Protein AF-A0A4Q3EI25-F1 (afdb_monomer_lite)

Structure (mmCIF, N/CA/C/O backbone):
data_AF-A0A4Q3EI25-F1
#
_entry.id   AF-A0A4Q3EI25-F1
#
loop_
_atom_site.group_PDB
_atom_site.id
_atom_site.type_symbol
_atom_site.label_atom_id
_atom_site.label_alt_id
_atom_site.label_comp_id
_atom_site.label_asym_id
_atom_site.label_entity_id
_atom_site.label_seq_id
_atom_site.pdbx_PDB_ins_code
_atom_site.Cartn_x
_atom_site.Cartn_y
_atom_site.Cartn_z
_atom_site.occupancy
_atom_site.B_iso_or_equiv
_atom_site.auth_seq_id
_atom_site.auth_comp_id
_atom_site.auth_asym_id
_atom_site.auth_atom_id
_atom_site.pdbx_PDB_model_num
ATOM 1 N N . ILE A 1 1 ? -15.770 -3.065 4.212 1.00 87.50 1 ILE A N 1
ATOM 2 C CA . ILE A 1 1 ? -14.745 -3.069 5.296 1.00 87.50 1 ILE A CA 1
ATOM 3 C C . ILE A 1 1 ? -15.374 -3.156 6.690 1.00 87.50 1 ILE A C 1
ATOM 5 O O . ILE A 1 1 ? -15.196 -4.182 7.334 1.00 87.50 1 ILE A O 1
ATOM 9 N N . ARG A 1 2 ? -16.125 -2.139 7.157 1.00 89.06 2 ARG A N 1
ATOM 10 C CA . ARG A 1 2 ? -16.714 -2.112 8.518 1.00 89.06 2 ARG A CA 1
ATOM 11 C C . ARG A 1 2 ? -17.495 -3.373 8.881 1.00 89.06 2 ARG A C 1
ATOM 13 O O . ARG A 1 2 ? -17.263 -3.956 9.930 1.00 89.06 2 ARG A O 1
ATOM 20 N N . GLU A 1 3 ? -18.382 -3.815 7.998 1.00 89.25 3 GLU A N 1
ATOM 21 C CA . GLU A 1 3 ? -19.212 -4.997 8.244 1.00 89.25 3 GLU A CA 1
ATOM 22 C C . GLU A 1 3 ? -18.395 -6.285 8.395 1.00 89.25 3 GLU A C 1
ATOM 24 O O . GLU A 1 3 ? -18.641 -7.061 9.317 1.00 89.25 3 GLU A O 1
ATOM 29 N N . PHE A 1 4 ? -17.372 -6.476 7.555 1.00 91.31 4 PHE A N 1
ATOM 30 C CA . PHE A 1 4 ? -16.457 -7.614 7.657 1.00 91.31 4 PHE A CA 1
ATOM 31 C C . PHE A 1 4 ? -15.697 -7.619 8.992 1.00 91.31 4 PHE A C 1
ATOM 33 O O . PHE A 1 4 ? -15.585 -8.662 9.640 1.00 91.31 4 PHE A O 1
ATOM 40 N N . ILE A 1 5 ? -15.200 -6.450 9.417 1.00 88.38 5 ILE A N 1
ATOM 41 C CA . ILE A 1 5 ? -14.505 -6.272 10.703 1.00 88.38 5 ILE A CA 1
ATOM 42 C C . ILE A 1 5 ? -15.442 -6.570 11.878 1.00 88.38 5 ILE A C 1
ATOM 44 O O . ILE A 1 5 ? -15.027 -7.229 12.827 1.00 88.38 5 ILE A O 1
ATOM 48 N N . ASN A 1 6 ? -16.708 -6.159 11.776 1.00 88.56 6 ASN A N 1
ATOM 49 C CA . ASN A 1 6 ? -17.748 -6.404 12.778 1.00 88.56 6 ASN A CA 1
ATOM 50 C C . ASN A 1 6 ? -18.313 -7.838 12.743 1.00 88.56 6 ASN A C 1
ATOM 52 O O . ASN A 1 6 ? -19.278 -8.130 13.442 1.00 88.56 6 ASN A O 1
ATOM 56 N N . GLY A 1 7 ? -17.746 -8.739 11.935 1.00 84.38 7 GLY A N 1
ATOM 57 C CA . GLY A 1 7 ? -18.100 -10.161 11.936 1.00 84.38 7 GLY A CA 1
ATOM 58 C C . GLY A 1 7 ? -19.146 -10.586 10.903 1.00 84.38 7 GLY A C 1
ATOM 59 O O . GLY A 1 7 ? -19.371 -11.784 10.747 1.00 84.38 7 GLY A O 1
ATOM 60 N N . LYS A 1 8 ? -19.716 -9.668 10.109 1.00 87.81 8 LYS A N 1
ATOM 61 C CA . LYS A 1 8 ? -20.648 -9.998 9.011 1.00 87.81 8 LYS A CA 1
ATOM 62 C C . LYS A 1 8 ? -19.903 -10.516 7.767 1.00 87.81 8 LYS A C 1
ATOM 64 O O . LYS A 1 8 ? -19.928 -9.908 6.699 1.00 87.81 8 LYS A O 1
ATOM 69 N N . ARG A 1 9 ? -19.181 -11.631 7.905 1.00 85.06 9 ARG A N 1
ATOM 70 C CA . ARG A 1 9 ? -18.226 -12.129 6.894 1.00 85.06 9 ARG A CA 1
ATOM 71 C C . ARG A 1 9 ? -18.867 -12.912 5.744 1.00 85.06 9 ARG A C 1
ATOM 73 O O . ARG A 1 9 ? -18.269 -12.979 4.682 1.00 85.06 9 ARG A O 1
ATOM 80 N N . VAL A 1 10 ? -20.060 -13.480 5.939 1.00 75.94 10 VAL A N 1
ATOM 81 C CA . VAL A 1 10 ? -20.705 -14.402 4.977 1.00 75.94 10 VAL A CA 1
ATOM 82 C C . VAL A 1 10 ? -20.988 -13.743 3.623 1.00 75.94 10 VAL A C 1
ATOM 84 O O . VAL A 1 10 ? -20.771 -14.355 2.587 1.00 75.94 10 VAL A O 1
ATOM 87 N N . GLN A 1 11 ? -21.422 -12.482 3.622 1.00 78.75 11 GLN A N 1
ATOM 88 C CA . GLN A 1 11 ? -21.765 -11.743 2.397 1.00 78.75 11 GLN A CA 1
ATOM 89 C C . GLN A 1 11 ? -20.563 -11.037 1.749 1.00 78.75 11 GLN A C 1
ATOM 91 O O . GLN A 1 11 ? -20.721 -10.287 0.792 1.00 78.75 11 GLN A O 1
ATOM 96 N N . HIS A 1 12 ? -19.358 -11.235 2.280 1.00 81.81 12 HIS A N 1
ATOM 97 C CA . HIS A 1 12 ? -18.170 -10.512 1.856 1.00 81.8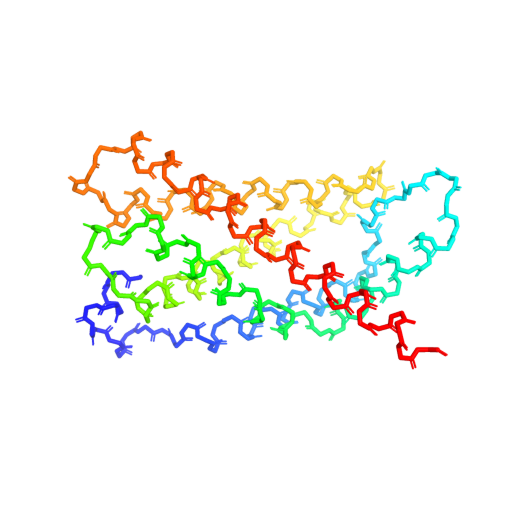1 12 HIS A CA 1
ATOM 98 C C . HIS A 1 12 ? -17.111 -11.479 1.342 1.00 81.81 12 HIS A C 1
ATOM 100 O O . HIS A 1 12 ? -16.777 -12.471 1.991 1.00 81.81 12 HIS A O 1
ATOM 106 N N . PHE A 1 13 ? -16.518 -11.147 0.198 1.00 85.94 13 PHE A N 1
ATOM 107 C CA . PHE A 1 13 ? -15.403 -11.919 -0.327 1.00 85.94 13 PHE A CA 1
ATOM 108 C C . PHE A 1 13 ? -14.213 -11.888 0.644 1.00 85.94 13 PHE A C 1
ATOM 110 O O . PHE A 1 13 ? -13.944 -10.872 1.294 1.00 85.94 13 PHE A O 1
ATOM 117 N N . LYS A 1 14 ? -13.483 -13.006 0.746 1.00 90.81 14 LYS A N 1
ATOM 118 C CA . LYS A 1 14 ? -12.310 -13.104 1.623 1.00 90.81 14 LYS A CA 1
ATOM 119 C C . LYS A 1 14 ? -11.225 -12.145 1.116 1.00 90.81 14 LYS A C 1
ATOM 121 O O . LYS A 1 14 ? -10.754 -12.317 -0.007 1.00 90.81 14 LYS A O 1
ATOM 126 N N . PRO A 1 15 ? -10.783 -11.169 1.924 1.00 90.81 15 PRO A N 1
ATOM 127 C CA . PRO A 1 15 ? -9.954 -10.073 1.430 1.00 90.81 15 PRO A CA 1
ATOM 128 C C . PRO A 1 15 ? -8.579 -10.546 0.937 1.00 90.81 15 PRO A C 1
ATOM 130 O O . PRO A 1 15 ? -8.084 -10.037 -0.058 1.00 90.81 15 PRO A O 1
ATOM 133 N N . PHE A 1 16 ? -8.008 -11.586 1.552 1.00 92.81 16 PHE A N 1
ATOM 134 C CA . PHE A 1 16 ? -6.771 -12.214 1.075 1.00 92.81 16 PHE A CA 1
ATOM 135 C C . PHE A 1 16 ? -6.915 -12.809 -0.333 1.00 92.81 16 PHE A C 1
ATOM 137 O O . PHE A 1 16 ? -6.119 -12.514 -1.218 1.00 92.81 16 PHE A O 1
ATOM 144 N N . SER A 1 17 ? -7.965 -13.604 -0.560 1.00 92.88 17 SER A N 1
ATOM 145 C CA . SER A 1 17 ? -8.245 -14.190 -1.873 1.00 92.88 17 SER A CA 1
ATOM 146 C C . SER A 1 17 ? -8.522 -13.113 -2.923 1.00 92.88 17 SER A C 1
ATOM 148 O O . SER A 1 17 ? -8.115 -13.268 -4.068 1.00 92.88 17 SER A O 1
ATOM 150 N N . LEU A 1 18 ? -9.180 -12.014 -2.535 1.00 94.19 18 LEU A N 1
ATOM 151 C CA . LEU A 1 18 ? -9.450 -10.895 -3.438 1.00 94.19 18 LEU A CA 1
ATOM 152 C C . LEU A 1 18 ? -8.151 -10.252 -3.930 1.00 94.19 18 LEU A C 1
ATOM 154 O O . LEU A 1 18 ? -7.991 -10.037 -5.127 1.00 94.19 18 LEU A O 1
ATOM 158 N N . VAL A 1 19 ? -7.221 -9.981 -3.008 1.00 95.69 19 VAL A N 1
ATOM 159 C CA . VAL A 1 19 ? -5.899 -9.439 -3.347 1.00 95.69 19 VAL A CA 1
ATOM 160 C C . VAL A 1 19 ? -5.150 -10.395 -4.264 1.00 95.69 19 VAL A C 1
ATOM 162 O O . VAL A 1 19 ? -4.642 -9.949 -5.281 1.00 95.69 19 VAL A O 1
ATOM 165 N N . LEU A 1 20 ? -5.132 -11.696 -3.958 1.00 93.75 20 LEU A N 1
ATOM 166 C CA . LEU A 1 20 ? -4.438 -12.695 -4.774 1.00 93.75 20 LEU A CA 1
ATOM 167 C C . LEU A 1 20 ? -4.929 -12.690 -6.233 1.00 93.75 20 LEU A C 1
ATOM 169 O O . LEU A 1 20 ? -4.126 -12.633 -7.159 1.00 93.75 20 LEU A O 1
ATOM 173 N N . VAL A 1 21 ? -6.249 -12.714 -6.439 1.00 94.56 21 VAL A N 1
ATOM 174 C CA . VAL A 1 21 ? -6.842 -12.737 -7.785 1.00 94.56 21 VAL A CA 1
ATOM 175 C C . VAL A 1 21 ? -6.555 -11.437 -8.536 1.00 94.56 21 VAL A C 1
ATOM 177 O O . VAL A 1 21 ? -6.119 -11.473 -9.684 1.00 94.56 21 VAL A O 1
ATOM 180 N N . LEU A 1 22 ? -6.762 -10.284 -7.893 1.00 95.56 22 LEU A N 1
ATOM 181 C CA . LEU A 1 22 ? -6.558 -8.980 -8.529 1.00 95.56 22 LEU A CA 1
ATOM 182 C C . LEU A 1 22 ? -5.080 -8.696 -8.816 1.00 95.56 22 LEU A C 1
ATOM 184 O O . LEU A 1 22 ? -4.753 -8.156 -9.868 1.00 95.56 22 LEU A O 1
ATOM 188 N N . ALA A 1 23 ? -4.184 -9.069 -7.905 1.00 93.31 23 ALA A N 1
ATOM 189 C CA . ALA A 1 23 ? -2.750 -8.886 -8.077 1.00 93.31 23 ALA A CA 1
ATOM 190 C C . ALA A 1 23 ? -2.201 -9.826 -9.160 1.00 93.31 23 ALA A C 1
ATOM 192 O O . ALA A 1 23 ? -1.341 -9.420 -9.938 1.00 93.31 23 ALA A O 1
ATOM 193 N N . GLY A 1 24 ? -2.739 -11.044 -9.270 1.00 91.50 24 GLY A N 1
ATOM 194 C CA . GLY A 1 24 ? -2.438 -11.959 -10.369 1.00 91.50 24 GLY A CA 1
ATOM 195 C C . GLY A 1 24 ? -2.895 -11.398 -11.715 1.00 91.50 24 GLY A C 1
ATOM 196 O O . GLY A 1 24 ? -2.110 -11.359 -12.658 1.00 91.50 24 GLY A O 1
ATOM 197 N N . ALA A 1 25 ? -4.128 -10.886 -11.786 1.00 92.50 25 ALA A N 1
ATOM 198 C CA . ALA A 1 25 ? -4.651 -10.240 -12.988 1.00 92.50 25 ALA A CA 1
ATOM 199 C C . ALA A 1 25 ? -3.816 -9.015 -13.397 1.00 92.50 25 ALA A C 1
ATOM 201 O O . ALA A 1 25 ? -3.469 -8.865 -14.566 1.00 92.50 25 ALA A O 1
ATOM 202 N N . TYR A 1 26 ? -3.443 -8.161 -12.440 1.00 90.94 26 TYR A N 1
ATOM 203 C CA . TYR A 1 26 ? -2.609 -6.993 -12.714 1.00 90.94 26 TYR A CA 1
ATOM 204 C C . TYR A 1 26 ? -1.187 -7.370 -13.158 1.00 90.94 26 TYR A C 1
ATOM 206 O O . TYR A 1 26 ? -0.691 -6.822 -14.140 1.00 90.94 26 TYR A O 1
ATOM 214 N N . GLY A 1 27 ? -0.549 -8.339 -12.492 1.00 88.75 27 GLY A N 1
ATOM 215 C CA . GLY A 1 27 ? 0.760 -8.858 -12.901 1.00 88.75 27 GLY A CA 1
ATOM 216 C C . GLY A 1 27 ? 0.731 -9.442 -14.316 1.00 88.75 27 GLY A C 1
ATOM 217 O O . GLY A 1 27 ? 1.607 -9.145 -15.125 1.00 88.75 27 GLY A O 1
ATOM 218 N N . PHE A 1 28 ? -0.328 -10.186 -14.658 1.00 89.00 28 PHE A N 1
ATOM 219 C CA . PHE A 1 28 ? -0.539 -10.690 -16.016 1.00 89.00 28 PHE A CA 1
ATOM 220 C C . PHE A 1 28 ? -0.632 -9.558 -17.047 1.00 89.00 28 PHE A C 1
ATOM 222 O O . PHE A 1 28 ? 0.044 -9.627 -18.071 1.00 89.00 28 PHE A O 1
ATOM 229 N N . LEU A 1 29 ? -1.407 -8.498 -16.779 1.00 89.19 29 LEU A N 1
ATOM 230 C CA . LEU A 1 29 ? -1.490 -7.334 -17.671 1.00 89.19 29 LEU A CA 1
ATOM 231 C C . LEU A 1 29 ? -0.118 -6.680 -17.877 1.00 89.19 29 LEU A C 1
ATOM 233 O O . LEU A 1 29 ? 0.266 -6.388 -19.008 1.00 89.19 29 LEU A O 1
ATOM 237 N N . TYR A 1 30 ? 0.641 -6.488 -16.798 1.00 83.38 30 TYR A N 1
ATOM 238 C CA . TYR A 1 30 ? 1.966 -5.874 -16.861 1.00 83.38 30 TYR A CA 1
ATOM 239 C C . TYR A 1 30 ? 2.939 -6.678 -17.740 1.00 83.38 30 TYR A C 1
ATOM 241 O O . TYR A 1 30 ? 3.627 -6.103 -18.587 1.00 83.38 30 TYR A O 1
ATOM 249 N N . LEU A 1 31 ? 2.951 -8.009 -17.591 1.00 85.12 31 LEU A N 1
ATOM 250 C CA . LEU A 1 31 ? 3.780 -8.915 -18.394 1.00 85.12 31 LEU A CA 1
ATOM 251 C C . LEU A 1 31 ? 3.309 -9.001 -19.852 1.00 85.12 31 LEU A C 1
ATOM 253 O O . LEU A 1 31 ? 4.131 -8.945 -20.766 1.00 85.12 31 LEU A O 1
ATOM 257 N N . TYR A 1 32 ? 1.997 -9.115 -20.082 1.00 89.19 32 TYR A N 1
ATOM 258 C CA . TYR A 1 32 ? 1.418 -9.267 -21.420 1.00 89.19 32 TYR A CA 1
ATOM 259 C C . TYR A 1 32 ? 1.683 -8.041 -22.302 1.00 89.19 32 TYR A C 1
ATOM 261 O O . TYR A 1 32 ? 2.090 -8.179 -23.454 1.00 89.19 32 TYR A O 1
ATOM 269 N N . PHE A 1 33 ? 1.509 -6.838 -21.748 1.00 87.12 33 PHE A N 1
ATOM 270 C CA . PHE A 1 33 ? 1.733 -5.583 -22.469 1.00 87.12 33 PHE A CA 1
ATOM 271 C C . PHE A 1 33 ? 3.183 -5.082 -22.410 1.00 87.12 33 PHE A C 1
ATOM 273 O O . PHE A 1 33 ? 3.478 -4.053 -23.016 1.00 87.12 33 PHE A O 1
ATOM 280 N N . LYS A 1 34 ? 4.082 -5.802 -21.719 1.00 83.81 34 LYS A N 1
ATOM 281 C CA . LYS A 1 34 ? 5.512 -5.472 -21.576 1.00 83.81 34 LYS A CA 1
ATOM 282 C C . LYS A 1 34 ? 5.741 -4.019 -21.147 1.00 83.81 34 LYS A C 1
ATOM 284 O O . LYS A 1 34 ? 6.506 -3.291 -21.778 1.00 83.81 34 LYS A O 1
ATOM 289 N N . ILE A 1 35 ? 5.042 -3.586 -20.099 1.00 77.44 35 ILE A N 1
ATOM 290 C CA . ILE A 1 35 ? 5.168 -2.212 -19.604 1.00 77.44 35 ILE A CA 1
ATOM 291 C C . ILE A 1 35 ? 6.589 -1.986 -19.070 1.00 77.44 35 ILE A C 1
ATOM 293 O O . ILE A 1 35 ? 7.006 -2.640 -18.121 1.00 77.44 35 ILE A O 1
ATOM 297 N N . ASP A 1 36 ? 7.306 -1.021 -19.652 1.00 74.44 36 ASP A N 1
ATOM 298 C CA . ASP A 1 36 ? 8.597 -0.517 -19.161 1.00 74.44 36 ASP A CA 1
ATOM 299 C C . ASP A 1 36 ? 8.430 0.921 -18.644 1.00 74.44 36 ASP A C 1
ATOM 301 O O . ASP A 1 36 ? 8.826 1.894 -19.287 1.00 74.44 36 ASP A O 1
ATOM 305 N N . ASP A 1 37 ? 7.788 1.050 -17.479 1.00 72.06 37 ASP A N 1
ATOM 306 C CA . ASP A 1 37 ? 7.565 2.339 -16.800 1.00 72.06 37 ASP A CA 1
ATOM 307 C C . ASP A 1 37 ? 8.643 2.645 -15.743 1.00 72.06 37 ASP A C 1
ATOM 309 O O . ASP A 1 37 ? 8.454 3.488 -14.868 1.00 72.06 37 ASP A O 1
ATOM 313 N N . VAL A 1 38 ? 9.779 1.940 -15.788 1.00 69.38 38 VAL A N 1
ATOM 314 C CA . VAL A 1 38 ? 10.859 2.107 -14.808 1.00 69.38 38 VAL A CA 1
ATOM 315 C C . VAL A 1 38 ? 11.587 3.429 -15.070 1.00 69.38 38 VAL A C 1
ATOM 317 O O . VAL A 1 38 ? 12.129 3.611 -16.167 1.00 69.38 38 VAL A O 1
ATOM 320 N N . PRO A 1 39 ? 11.649 4.355 -14.094 1.00 67.94 39 PRO A N 1
ATOM 321 C CA . PRO A 1 39 ? 12.481 5.545 -14.221 1.00 67.94 39 PRO A CA 1
ATOM 322 C C . PRO A 1 39 ? 13.952 5.132 -14.356 1.00 67.94 39 PRO A C 1
ATOM 324 O O . PRO A 1 39 ? 14.441 4.343 -13.548 1.00 67.94 39 PRO A O 1
ATOM 327 N N . ARG A 1 40 ? 14.651 5.657 -15.367 1.00 67.44 40 ARG A N 1
ATOM 328 C CA . ARG A 1 40 ? 16.099 5.452 -15.542 1.00 67.44 40 ARG A CA 1
ATOM 329 C C . ARG A 1 40 ? 16.860 6.569 -14.844 1.00 67.44 40 ARG A C 1
ATOM 331 O O . ARG A 1 40 ? 16.433 7.722 -14.908 1.00 67.44 40 ARG A O 1
ATOM 338 N N . ILE A 1 41 ? 17.958 6.228 -14.174 1.00 66.31 41 ILE A N 1
ATOM 339 C CA . ILE A 1 41 ? 18.816 7.208 -13.507 1.00 66.31 41 ILE A CA 1
ATOM 340 C C . ILE A 1 41 ? 20.085 7.347 -14.341 1.00 66.31 41 ILE A C 1
ATOM 342 O O . ILE A 1 41 ? 20.992 6.518 -14.262 1.00 66.31 41 ILE A O 1
ATOM 346 N N . ASP A 1 42 ? 20.149 8.418 -15.132 1.00 63.81 42 ASP A N 1
ATOM 347 C CA . ASP A 1 42 ? 21.280 8.675 -16.020 1.00 63.81 42 ASP A CA 1
ATOM 348 C C . ASP A 1 42 ? 22.618 8.646 -15.257 1.00 63.81 42 ASP A C 1
ATOM 350 O O . ASP A 1 42 ? 22.799 9.296 -14.224 1.00 63.81 42 ASP A O 1
ATOM 354 N N . GLY A 1 43 ? 23.572 7.867 -15.780 1.00 61.81 43 GLY A N 1
ATOM 355 C CA . GLY A 1 43 ? 24.945 7.790 -15.271 1.00 61.81 43 GLY A CA 1
ATOM 356 C C . GLY A 1 43 ? 25.262 6.627 -14.322 1.00 61.81 43 GLY A C 1
ATOM 357 O O . GLY A 1 43 ? 26.401 6.541 -13.865 1.00 61.81 43 GLY A O 1
ATOM 358 N N . LYS A 1 44 ? 24.325 5.708 -14.032 1.00 69.62 44 LYS A N 1
ATOM 359 C CA . LYS A 1 44 ? 24.592 4.516 -13.194 1.00 69.62 44 LYS A CA 1
ATOM 360 C C . LYS A 1 44 ? 24.070 3.218 -13.818 1.00 69.62 44 LYS A C 1
ATOM 362 O O . LYS A 1 44 ? 23.103 2.631 -13.343 1.00 69.62 44 LYS A O 1
ATOM 367 N N . HIS A 1 45 ? 24.778 2.720 -14.831 1.00 68.69 45 HIS A N 1
ATOM 368 C CA . HIS A 1 45 ? 24.357 1.549 -15.611 1.00 68.69 45 HIS A CA 1
ATOM 369 C C . HIS A 1 45 ? 24.121 0.276 -14.768 1.00 68.69 45 HIS A C 1
ATOM 371 O O . HIS A 1 45 ? 23.172 -0.460 -15.019 1.00 68.69 45 HIS A O 1
ATOM 377 N N . GLU A 1 46 ? 24.927 0.034 -13.727 1.00 71.62 46 GLU A N 1
ATOM 378 C CA . GLU A 1 46 ? 24.711 -1.097 -12.806 1.00 71.62 46 GLU A CA 1
ATOM 379 C C . GLU A 1 46 ? 23.431 -0.942 -11.970 1.00 71.62 46 GLU A C 1
ATOM 381 O O . GLU A 1 46 ? 22.716 -1.919 -11.738 1.00 71.62 46 GLU A O 1
ATOM 386 N N . LEU A 1 47 ? 23.109 0.287 -11.553 1.00 69.88 47 LEU A N 1
ATOM 387 C CA . LEU A 1 47 ? 21.890 0.585 -10.803 1.00 69.88 47 LEU A CA 1
ATOM 388 C C . LEU A 1 47 ? 20.653 0.390 -11.689 1.00 69.88 47 LEU A C 1
ATOM 390 O O . LEU A 1 47 ? 19.687 -0.229 -11.248 1.00 69.88 47 LEU A O 1
ATOM 394 N N . ASP A 1 48 ? 20.715 0.830 -12.948 1.00 69.25 48 ASP A N 1
ATOM 395 C CA . ASP A 1 48 ? 19.640 0.629 -13.924 1.00 69.25 48 ASP A CA 1
ATOM 396 C C . ASP A 1 48 ? 19.381 -0.864 -14.186 1.00 69.25 48 ASP A C 1
ATOM 398 O O . ASP A 1 48 ? 18.231 -1.307 -14.190 1.00 69.25 48 ASP A O 1
ATOM 402 N N . GLN A 1 49 ? 20.439 -1.668 -14.354 1.00 70.62 49 GLN A N 1
ATOM 403 C CA . GLN A 1 49 ? 20.315 -3.117 -14.554 1.00 70.62 49 GLN A CA 1
ATOM 404 C C . GLN A 1 49 ? 19.730 -3.823 -13.322 1.00 70.62 49 GLN A C 1
ATOM 406 O O . GLN A 1 49 ? 18.882 -4.710 -13.458 1.00 70.62 49 GLN A O 1
ATOM 411 N N . MET A 1 50 ? 20.134 -3.418 -12.114 1.00 69.75 50 MET A N 1
ATOM 412 C CA . MET A 1 50 ? 19.552 -3.938 -10.873 1.00 69.75 50 MET A CA 1
ATOM 413 C C . MET A 1 50 ? 18.070 -3.568 -10.732 1.00 69.75 50 MET A C 1
ATOM 415 O O . MET A 1 50 ? 17.263 -4.430 -10.377 1.00 69.75 50 MET A O 1
ATOM 419 N N . MET A 1 51 ? 17.693 -2.323 -11.041 1.00 69.56 51 MET A N 1
ATOM 420 C CA . MET A 1 51 ? 16.300 -1.863 -10.987 1.00 69.56 51 MET A CA 1
ATOM 421 C C . MET A 1 51 ? 15.421 -2.580 -12.016 1.00 69.56 51 MET A C 1
ATOM 423 O O . MET A 1 51 ? 14.327 -3.027 -11.671 1.00 69.56 51 MET A O 1
ATOM 427 N N . ALA A 1 52 ? 15.910 -2.760 -13.246 1.00 71.06 52 ALA A N 1
ATOM 428 C CA . ALA A 1 52 ? 15.202 -3.496 -14.290 1.00 71.06 52 ALA A CA 1
ATOM 429 C C . ALA A 1 52 ? 14.953 -4.957 -13.883 1.00 71.06 52 ALA A C 1
ATOM 431 O O . ALA A 1 52 ? 13.816 -5.425 -13.927 1.00 71.06 52 ALA A O 1
ATOM 432 N N . LYS A 1 53 ? 15.988 -5.652 -13.389 1.00 72.69 53 LYS A N 1
ATOM 433 C CA . LYS A 1 53 ? 15.872 -7.040 -12.920 1.00 72.69 53 LYS A CA 1
ATOM 434 C C . LYS A 1 53 ? 14.945 -7.170 -11.707 1.00 72.69 53 LYS A C 1
ATOM 436 O O . LYS A 1 53 ? 14.168 -8.118 -11.623 1.00 72.69 53 LYS A O 1
ATOM 441 N N . SER A 1 54 ? 14.999 -6.219 -10.773 1.00 69.69 54 SER A N 1
ATOM 442 C CA . SER A 1 54 ? 14.078 -6.174 -9.631 1.00 69.69 54 SER A CA 1
ATOM 443 C C . SER A 1 54 ? 12.630 -6.002 -10.090 1.00 69.69 54 SER A C 1
ATOM 445 O O . SER A 1 54 ? 11.748 -6.703 -9.597 1.00 69.69 54 SER A O 1
ATOM 447 N N . ASN A 1 55 ? 12.377 -5.104 -11.044 1.00 70.25 55 ASN A N 1
ATOM 448 C CA . ASN A 1 55 ? 11.031 -4.873 -11.559 1.00 70.25 55 ASN A CA 1
ATOM 449 C C . ASN A 1 55 ? 10.494 -6.060 -12.354 1.00 70.25 55 ASN A C 1
ATOM 451 O O . ASN A 1 55 ? 9.323 -6.391 -12.203 1.00 70.25 55 ASN A O 1
ATOM 455 N N . GLU A 1 56 ? 11.330 -6.749 -13.126 1.00 72.00 56 GLU A N 1
ATOM 456 C CA . GLU A 1 56 ? 10.938 -7.983 -13.810 1.00 72.00 56 GLU A CA 1
ATOM 457 C C . GLU A 1 56 ? 10.543 -9.083 -12.809 1.00 72.00 56 GLU A C 1
ATOM 459 O O . GLU A 1 56 ? 9.476 -9.688 -12.930 1.00 72.00 56 GLU A O 1
ATOM 464 N N . LEU A 1 57 ? 11.345 -9.288 -11.757 1.00 73.38 57 LEU A N 1
ATOM 465 C CA . LEU A 1 57 ? 11.044 -10.254 -10.694 1.00 73.38 57 LEU A CA 1
ATOM 466 C C . LEU A 1 57 ? 9.765 -9.897 -9.923 1.00 73.38 57 LEU A C 1
ATOM 468 O O . LEU A 1 57 ? 8.971 -10.787 -9.598 1.00 73.38 57 LEU A O 1
ATOM 472 N N . MET A 1 58 ? 9.554 -8.606 -9.647 1.00 73.25 58 MET A N 1
ATOM 473 C CA . MET A 1 58 ? 8.334 -8.102 -9.016 1.00 73.25 58 MET A CA 1
ATOM 474 C C . MET A 1 58 ? 7.116 -8.263 -9.921 1.00 73.25 58 MET A C 1
ATOM 476 O O . MET A 1 58 ? 6.066 -8.666 -9.434 1.00 73.25 58 MET A O 1
ATOM 480 N N . ALA A 1 59 ? 7.239 -7.999 -11.222 1.00 73.06 59 ALA A N 1
ATOM 481 C CA . ALA A 1 59 ? 6.157 -8.184 -12.183 1.00 73.06 59 ALA A CA 1
ATOM 482 C C . ALA A 1 59 ? 5.760 -9.661 -12.304 1.00 73.06 59 ALA A C 1
ATOM 484 O O . ALA A 1 59 ? 4.573 -9.987 -12.250 1.00 73.06 59 ALA A O 1
ATOM 485 N N . ALA A 1 60 ? 6.747 -10.560 -12.373 1.00 76.12 60 ALA A N 1
ATOM 486 C CA . ALA A 1 60 ? 6.529 -12.005 -12.410 1.00 76.12 60 ALA A CA 1
ATOM 487 C C . ALA A 1 60 ? 5.807 -12.532 -11.158 1.00 76.12 60 ALA A C 1
ATOM 489 O O . ALA A 1 60 ? 5.025 -13.477 -11.240 1.00 76.12 60 ALA A O 1
ATOM 490 N N . ASN A 1 61 ? 6.035 -11.903 -10.002 1.00 85.06 61 ASN A N 1
ATOM 491 C CA . ASN A 1 61 ? 5.501 -12.339 -8.712 1.00 85.06 61 ASN A CA 1
ATOM 492 C C . ASN A 1 61 ? 4.682 -11.245 -8.020 1.00 85.06 61 ASN A C 1
ATOM 494 O O . ASN A 1 61 ? 4.720 -11.111 -6.794 1.00 85.06 61 ASN A O 1
ATOM 498 N N . TYR A 1 62 ? 3.911 -10.477 -8.792 1.00 84.50 62 TYR A N 1
ATOM 499 C CA . TYR A 1 62 ? 3.255 -9.268 -8.289 1.00 84.50 62 TYR A CA 1
ATOM 500 C C . TYR A 1 62 ? 2.310 -9.547 -7.109 1.00 84.50 62 TYR A C 1
ATOM 502 O O . TYR A 1 62 ? 2.253 -8.780 -6.152 1.00 84.50 62 TYR A O 1
ATOM 510 N N . SER A 1 63 ? 1.635 -10.701 -7.115 1.00 85.38 63 SER A N 1
ATOM 511 C CA . SER A 1 63 ? 0.793 -11.139 -5.990 1.00 85.38 63 SER A CA 1
ATOM 512 C C . SER A 1 63 ? 1.574 -11.329 -4.693 1.00 85.38 63 SER A C 1
ATOM 514 O O . SER A 1 63 ? 1.108 -10.932 -3.629 1.00 85.38 63 SER A O 1
ATOM 516 N N . ILE A 1 64 ? 2.765 -11.924 -4.771 1.00 86.94 64 ILE A N 1
ATOM 517 C CA . ILE A 1 64 ? 3.613 -12.166 -3.600 1.00 86.94 64 ILE A CA 1
ATOM 518 C C . ILE A 1 64 ? 4.186 -10.839 -3.107 1.00 86.94 64 ILE A C 1
ATOM 520 O O . ILE A 1 64 ? 4.129 -10.564 -1.910 1.00 86.94 64 ILE A O 1
ATOM 524 N N . ALA A 1 65 ? 4.672 -10.001 -4.028 1.00 87.44 65 ALA A N 1
ATOM 525 C CA . ALA A 1 65 ? 5.162 -8.668 -3.703 1.00 87.44 65 ALA A CA 1
ATOM 526 C C . ALA A 1 65 ? 4.088 -7.858 -2.960 1.00 87.44 65 ALA A C 1
ATOM 528 O O . ALA A 1 65 ? 4.347 -7.337 -1.878 1.00 87.44 65 ALA A O 1
ATOM 529 N N . GLU A 1 66 ? 2.855 -7.842 -3.471 1.00 91.00 66 GLU A N 1
ATOM 530 C CA . GLU A 1 66 ? 1.749 -7.126 -2.838 1.00 91.00 66 GLU A CA 1
ATOM 531 C C . GLU A 1 66 ? 1.430 -7.645 -1.431 1.00 91.00 66 GLU A C 1
ATOM 533 O O . GLU A 1 66 ? 1.269 -6.866 -0.488 1.00 91.00 66 GLU A O 1
ATOM 538 N N . LEU A 1 67 ? 1.369 -8.967 -1.267 1.00 92.50 67 LEU A N 1
ATOM 539 C CA . LEU A 1 67 ? 1.072 -9.590 0.021 1.00 92.50 67 LEU A CA 1
ATOM 540 C C . LEU A 1 67 ? 2.158 -9.327 1.070 1.00 92.50 67 LEU A C 1
ATOM 542 O O . LEU A 1 67 ? 1.825 -9.183 2.246 1.00 92.50 67 LEU A O 1
ATOM 546 N N . ILE A 1 68 ? 3.428 -9.220 0.667 1.00 91.44 68 ILE A N 1
ATOM 547 C CA . ILE A 1 68 ? 4.540 -8.871 1.565 1.00 91.44 68 ILE A CA 1
ATOM 548 C C . ILE A 1 68 ? 4.434 -7.418 2.043 1.00 91.44 68 ILE A C 1
ATOM 550 O O . ILE A 1 68 ? 4.769 -7.133 3.192 1.00 91.44 68 ILE A O 1
ATOM 554 N N . LEU A 1 69 ? 3.943 -6.499 1.204 1.00 92.50 69 LEU A N 1
ATOM 555 C CA . LEU A 1 69 ? 3.810 -5.083 1.563 1.00 92.50 69 LEU A CA 1
ATOM 556 C C . LEU A 1 69 ? 2.675 -4.831 2.567 1.00 92.50 69 LEU A C 1
ATOM 558 O O . LEU A 1 69 ? 2.799 -3.974 3.446 1.00 92.50 69 LEU A O 1
ATOM 562 N N . ILE A 1 70 ? 1.578 -5.585 2.478 1.00 96.31 70 ILE A N 1
ATOM 563 C CA . ILE A 1 70 ? 0.377 -5.392 3.306 1.00 96.31 70 ILE A CA 1
ATOM 564 C C . ILE A 1 70 ? 0.667 -5.373 4.822 1.00 96.31 70 ILE A C 1
ATOM 566 O O . ILE A 1 70 ? 0.169 -4.461 5.491 1.00 96.31 70 ILE A O 1
ATOM 570 N N . PRO A 1 71 ? 1.462 -6.292 5.408 1.00 96.75 71 PRO A N 1
ATOM 571 C CA . PRO A 1 71 ? 1.867 -6.221 6.813 1.00 96.75 71 PRO A CA 1
ATOM 572 C C . PRO A 1 71 ? 2.520 -4.892 7.217 1.00 96.75 71 PRO A C 1
ATOM 574 O O . PRO A 1 71 ? 2.212 -4.375 8.289 1.00 96.75 71 PRO A O 1
ATOM 577 N N . PHE A 1 72 ? 3.348 -4.282 6.365 1.00 96.44 72 PHE A N 1
ATOM 578 C CA . PHE A 1 72 ? 3.994 -2.994 6.662 1.00 96.44 72 PHE A CA 1
ATOM 579 C C . PHE A 1 72 ? 2.999 -1.828 6.651 1.00 96.44 72 PHE A C 1
ATOM 581 O O . PHE A 1 72 ? 3.028 -0.966 7.535 1.00 96.44 72 PHE A O 1
ATOM 588 N N . PHE A 1 73 ? 2.061 -1.824 5.702 1.00 97.38 73 PHE A N 1
ATOM 589 C CA . PHE A 1 73 ? 0.942 -0.870 5.690 1.00 97.38 73 PHE A CA 1
ATOM 590 C C . PHE A 1 73 ? 0.006 -1.053 6.892 1.00 97.38 73 PHE A C 1
ATOM 592 O O . PHE A 1 73 ? -0.470 -0.095 7.513 1.00 97.38 73 PHE A O 1
ATOM 599 N N . SER A 1 74 ? -0.200 -2.302 7.292 1.00 97.75 74 SER A N 1
ATOM 600 C CA . SER A 1 74 ? -0.996 -2.660 8.465 1.00 97.75 74 SER A CA 1
ATOM 601 C C . SER A 1 74 ? -0.330 -2.207 9.751 1.00 97.75 74 SER A C 1
ATOM 603 O O . SER A 1 74 ? -0.997 -1.639 10.610 1.00 97.75 74 SER A O 1
ATOM 605 N N . LEU A 1 75 ? 0.984 -2.382 9.862 1.00 97.75 75 LEU A N 1
ATOM 606 C CA . LEU A 1 75 ? 1.755 -1.966 11.024 1.00 97.75 75 LEU A CA 1
ATOM 607 C C . LEU A 1 75 ? 1.817 -0.443 11.136 1.00 97.75 75 LEU A C 1
ATOM 609 O O . LEU A 1 75 ? 1.549 0.095 12.209 1.00 97.75 75 LEU A O 1
ATOM 613 N N . GLY A 1 76 ? 2.075 0.259 10.030 1.00 96.81 76 GLY A N 1
ATOM 614 C CA . GLY A 1 76 ? 2.099 1.720 10.038 1.00 96.81 76 GLY A CA 1
ATOM 615 C C . GLY A 1 76 ? 0.738 2.325 10.376 1.00 96.81 76 GLY A C 1
ATOM 616 O O . GLY A 1 76 ? 0.639 3.176 11.262 1.00 96.81 76 GLY A O 1
ATOM 617 N N . SER A 1 77 ? -0.340 1.821 9.767 1.00 97.62 77 SER A N 1
ATOM 618 C CA . SER A 1 77 ? -1.693 2.259 10.130 1.00 97.62 77 SER A CA 1
ATOM 619 C C . SER A 1 77 ? -2.073 1.882 11.564 1.00 97.62 77 SER A C 1
ATOM 621 O O . SER A 1 77 ? -2.673 2.704 12.251 1.00 97.62 77 SER A O 1
ATOM 623 N N . PHE A 1 78 ? -1.685 0.705 12.061 1.00 97.94 78 PHE A N 1
ATOM 624 C CA . PHE A 1 78 ? -1.926 0.304 13.448 1.00 97.94 78 PHE A CA 1
ATOM 625 C C . PHE A 1 78 ? -1.216 1.225 14.444 1.00 97.94 78 PHE A C 1
ATOM 627 O O . PHE A 1 78 ? -1.832 1.665 15.411 1.00 97.94 78 PHE A O 1
ATOM 634 N N . ILE A 1 79 ? 0.055 1.559 14.206 1.00 97.00 79 ILE A N 1
ATOM 635 C CA . ILE A 1 79 ? 0.832 2.433 15.095 1.00 97.00 79 ILE A CA 1
ATOM 636 C C . ILE A 1 79 ? 0.210 3.831 15.140 1.00 97.00 79 ILE A C 1
ATOM 638 O O . ILE A 1 79 ? -0.046 4.360 16.225 1.00 97.00 79 ILE A O 1
ATOM 642 N N . VAL A 1 80 ? -0.100 4.414 13.979 1.00 97.06 80 VAL A N 1
ATOM 643 C CA . VAL A 1 80 ? -0.642 5.779 13.904 1.00 97.06 80 VAL A CA 1
ATOM 644 C C . VAL A 1 80 ? -2.078 5.865 14.434 1.00 97.06 80 VAL A C 1
ATOM 646 O O . VAL A 1 80 ? -2.443 6.839 15.099 1.00 97.06 80 VAL A O 1
ATOM 649 N N . PHE A 1 81 ? -2.900 4.841 14.199 1.00 95.81 81 PHE A N 1
ATOM 650 C CA . PHE A 1 81 ? -4.298 4.804 14.635 1.00 95.81 81 PHE A CA 1
ATOM 651 C C . PHE A 1 81 ? -4.537 3.971 15.897 1.00 95.81 81 PHE A C 1
ATOM 653 O O . PHE A 1 81 ? -5.697 3.719 16.216 1.00 95.81 81 PHE A O 1
ATOM 660 N N . LYS A 1 82 ? -3.501 3.638 16.680 1.00 92.06 82 LYS A N 1
ATOM 661 C CA . LYS A 1 82 ? -3.594 2.793 17.890 1.00 92.06 82 LYS A CA 1
ATOM 662 C C . LYS A 1 82 ? -4.698 3.217 18.870 1.00 92.06 82 LYS A C 1
ATOM 664 O O . LYS A 1 82 ? -5.308 2.382 19.525 1.00 92.06 82 LYS A O 1
ATOM 669 N N . LYS A 1 83 ? -4.987 4.521 18.959 1.00 89.81 83 LYS A N 1
ATOM 670 C CA . LYS A 1 83 ? -6.035 5.090 19.832 1.00 89.81 83 LYS A CA 1
ATOM 671 C C . LYS A 1 83 ? -7.459 5.007 19.263 1.00 89.81 83 LYS A C 1
ATOM 673 O O . LYS A 1 83 ? -8.389 5.480 19.901 1.00 89.81 83 LYS A O 1
ATOM 678 N N . SER A 1 84 ? -7.640 4.450 18.069 1.00 88.81 84 SER A N 1
ATOM 679 C CA . SER A 1 84 ? -8.927 4.433 17.355 1.00 88.81 84 SER A CA 1
ATOM 680 C C . SER A 1 84 ? -9.744 3.162 17.609 1.00 88.81 84 SER A C 1
ATOM 682 O O . SER A 1 84 ? -10.779 2.971 16.980 1.00 88.81 84 SER A O 1
ATOM 684 N N . GLY A 1 85 ? -9.281 2.290 18.513 1.00 89.50 85 GLY A N 1
ATOM 685 C CA . GLY A 1 85 ? -10.016 1.110 18.982 1.00 89.50 85 GLY A CA 1
ATOM 686 C C . GLY A 1 85 ? -9.858 -0.152 18.131 1.00 89.50 85 GLY A C 1
ATOM 687 O O . GLY A 1 85 ? -10.375 -1.194 18.523 1.00 89.50 85 GLY A O 1
ATOM 688 N N . TYR A 1 86 ? -9.134 -0.093 17.007 1.00 93.69 86 TYR A N 1
ATOM 689 C CA . TYR A 1 86 ? -8.849 -1.276 16.196 1.00 93.69 86 TYR A CA 1
ATOM 690 C C . TYR A 1 86 ? -7.512 -1.932 16.556 1.00 93.69 86 TYR A C 1
ATOM 692 O O . TYR A 1 86 ? -6.508 -1.261 16.792 1.00 93.69 86 TYR A O 1
ATOM 700 N N . ASN A 1 87 ? -7.495 -3.264 16.572 1.00 95.75 87 ASN A N 1
ATOM 701 C CA . ASN A 1 87 ? -6.289 -4.062 16.786 1.00 95.75 87 ASN A CA 1
ATOM 702 C C . ASN A 1 87 ? -5.508 -4.287 15.475 1.00 95.75 87 ASN A C 1
ATOM 704 O O . ASN A 1 87 ? -5.997 -4.007 14.379 1.00 95.75 87 ASN A O 1
ATOM 708 N N . TYR A 1 88 ? -4.293 -4.829 15.577 1.00 96.38 88 TYR A N 1
ATOM 709 C CA . TYR A 1 88 ? -3.435 -5.070 14.411 1.00 96.38 88 TYR A CA 1
ATOM 710 C C . TYR A 1 88 ? -4.088 -5.968 13.347 1.00 96.38 88 TYR A C 1
ATOM 712 O O . TYR A 1 88 ? -3.986 -5.683 12.159 1.00 96.38 88 TYR A O 1
ATOM 720 N N . VAL A 1 89 ? -4.820 -7.013 13.746 1.00 95.50 89 VAL A N 1
ATOM 721 C CA . VAL A 1 89 ? -5.509 -7.915 12.803 1.00 95.50 89 VAL A CA 1
ATOM 722 C C . VAL A 1 89 ? -6.613 -7.182 12.038 1.00 95.50 89 VAL A C 1
ATOM 724 O O . VAL A 1 89 ? -6.808 -7.410 10.847 1.00 95.50 89 VAL A O 1
ATOM 727 N N . GLN A 1 90 ? -7.324 -6.259 12.684 1.00 95.44 90 GLN A N 1
ATOM 728 C CA . GLN A 1 90 ? -8.305 -5.412 12.008 1.00 95.44 90 GLN A CA 1
ATOM 729 C C . GLN A 1 90 ? -7.618 -4.460 11.026 1.00 95.44 90 GLN A C 1
ATOM 731 O O . GLN A 1 90 ? -8.090 -4.326 9.901 1.00 95.44 90 GLN A O 1
ATOM 736 N N . HIS A 1 91 ? -6.471 -3.883 11.393 1.00 97.31 91 HIS A N 1
ATOM 737 C CA . HIS A 1 91 ? -5.628 -3.125 10.464 1.00 97.31 91 HIS A CA 1
ATOM 738 C C . HIS A 1 91 ? -5.143 -3.971 9.282 1.00 97.31 91 HIS A C 1
ATOM 740 O O . HIS A 1 91 ? -5.178 -3.492 8.150 1.00 97.31 91 HIS A O 1
ATOM 746 N N . LEU A 1 92 ? -4.797 -5.238 9.506 1.00 97.31 92 LEU A N 1
ATOM 747 C CA . LEU A 1 92 ? -4.447 -6.183 8.446 1.00 97.31 92 LEU A CA 1
ATOM 748 C C . LEU A 1 92 ? -5.600 -6.379 7.457 1.00 97.31 92 LEU A C 1
ATOM 750 O O . LEU A 1 92 ? -5.425 -6.247 6.250 1.00 97.31 92 LEU A O 1
ATOM 754 N N . VAL A 1 93 ? -6.808 -6.614 7.968 1.00 96.50 93 VAL A N 1
ATOM 755 C CA . VAL A 1 93 ? -8.017 -6.756 7.147 1.00 96.50 93 V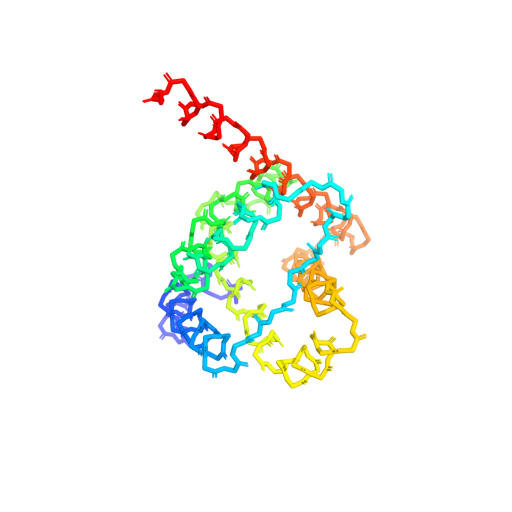AL A CA 1
ATOM 756 C C . VAL A 1 93 ? -8.343 -5.473 6.380 1.00 96.50 93 VAL A C 1
ATOM 758 O O . VAL A 1 93 ? -8.701 -5.547 5.205 1.00 96.50 93 VAL A O 1
ATOM 761 N N . ILE A 1 94 ? -8.217 -4.302 7.017 1.00 96.62 94 ILE A N 1
ATOM 762 C CA . ILE A 1 94 ? -8.425 -3.001 6.363 1.00 96.62 94 ILE A CA 1
ATOM 763 C C . ILE A 1 94 ? -7.479 -2.868 5.175 1.00 96.62 94 ILE A C 1
ATOM 765 O O . ILE A 1 94 ? -7.940 -2.589 4.072 1.00 96.62 94 ILE A O 1
ATOM 769 N N . ASN A 1 95 ? -6.184 -3.112 5.382 1.00 97.69 95 ASN A N 1
ATOM 770 C CA . ASN A 1 95 ? -5.182 -2.952 4.334 1.00 97.69 95 ASN A CA 1
ATOM 771 C C . ASN A 1 95 ? -5.309 -4.007 3.231 1.00 97.69 95 ASN A C 1
ATOM 773 O O . ASN A 1 95 ? -5.081 -3.670 2.080 1.00 97.69 95 ASN A O 1
ATOM 777 N N . LEU A 1 96 ? -5.780 -5.226 3.521 1.00 96.81 96 LEU A N 1
ATOM 778 C CA . LEU A 1 96 ? -6.119 -6.192 2.468 1.00 96.81 96 LEU A CA 1
ATOM 779 C C . LEU A 1 96 ? -7.248 -5.679 1.555 1.00 96.81 96 LEU A C 1
ATOM 781 O O . LEU A 1 96 ? -7.134 -5.739 0.333 1.00 96.81 96 LEU A O 1
ATOM 785 N N . PHE A 1 97 ? -8.333 -5.140 2.123 1.00 96.50 97 PHE A N 1
ATOM 786 C CA . PHE A 1 97 ? -9.397 -4.533 1.309 1.00 96.50 97 PHE A CA 1
ATOM 787 C C . PHE A 1 97 ? -8.916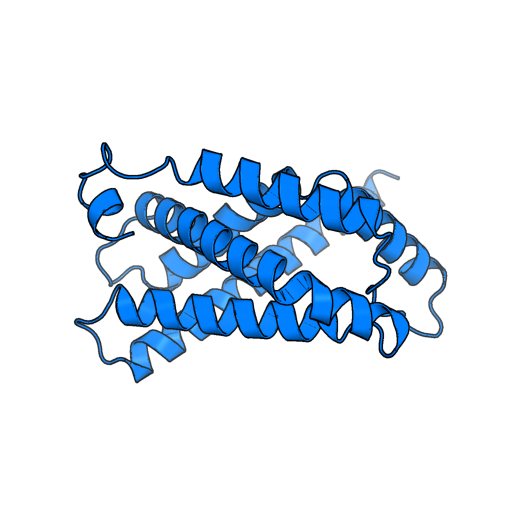 -3.288 0.561 1.00 96.50 97 PHE A C 1
ATOM 789 O O . PHE A 1 97 ? -9.334 -3.057 -0.571 1.00 96.50 97 PHE A O 1
ATOM 796 N N . LEU A 1 98 ? -8.040 -2.501 1.180 1.00 96.38 98 LEU A N 1
ATOM 797 C CA . LEU A 1 98 ? -7.477 -1.294 0.589 1.00 96.38 98 LEU A CA 1
ATOM 798 C C . LEU A 1 98 ? -6.558 -1.626 -0.591 1.00 96.38 98 LEU A C 1
ATOM 800 O O . LEU A 1 98 ? -6.676 -1.003 -1.641 1.00 96.38 98 LEU A O 1
ATOM 804 N N . SER A 1 99 ? -5.721 -2.657 -0.460 1.00 96.06 99 SER A N 1
ATOM 805 C CA . SER A 1 99 ? -4.939 -3.226 -1.559 1.00 96.06 99 SER A CA 1
ATOM 806 C C . SER A 1 99 ? -5.839 -3.703 -2.690 1.00 96.06 99 SER A C 1
ATOM 808 O O . SER A 1 99 ? -5.612 -3.330 -3.834 1.00 96.06 99 SER A O 1
ATOM 810 N N . ALA A 1 100 ? -6.913 -4.441 -2.395 1.00 95.81 100 ALA A N 1
ATOM 811 C CA . ALA A 1 100 ? -7.871 -4.852 -3.419 1.00 95.81 100 ALA A CA 1
ATOM 812 C C . ALA A 1 100 ? -8.520 -3.652 -4.135 1.00 95.81 100 ALA A C 1
ATOM 814 O O . ALA A 1 100 ? -8.563 -3.616 -5.362 1.00 95.81 100 ALA A O 1
ATOM 815 N N . GLN A 1 101 ? -8.976 -2.640 -3.391 1.00 95.00 101 GLN A N 1
ATOM 816 C CA . GLN A 1 101 ? -9.544 -1.419 -3.968 1.00 95.00 101 GLN A CA 1
ATOM 817 C C . GLN A 1 101 ? -8.528 -0.688 -4.853 1.00 95.00 101 GLN A C 1
ATOM 819 O O . GLN A 1 101 ? -8.864 -0.261 -5.957 1.00 95.00 101 GLN A O 1
ATOM 824 N N . ARG A 1 102 ? -7.282 -0.572 -4.386 1.00 94.88 102 ARG A N 1
ATOM 825 C CA . ARG A 1 102 ? -6.188 0.031 -5.144 1.00 94.88 102 ARG A CA 1
ATOM 826 C C . ARG A 1 102 ? -5.933 -0.737 -6.437 1.00 94.88 102 ARG A C 1
ATOM 828 O O . ARG A 1 102 ? -5.860 -0.106 -7.478 1.00 94.88 102 ARG A O 1
ATOM 835 N N . LEU A 1 103 ? -5.879 -2.070 -6.391 1.00 94.44 103 LEU A N 1
ATOM 836 C CA . LEU A 1 103 ? -5.678 -2.914 -7.573 1.00 94.44 103 LEU A CA 1
ATOM 837 C C . LEU A 1 103 ? -6.801 -2.760 -8.594 1.00 94.44 103 LEU A C 1
ATOM 839 O O . LEU A 1 103 ? -6.512 -2.638 -9.777 1.00 94.44 103 LEU A O 1
ATOM 843 N N . VAL A 1 104 ? -8.062 -2.697 -8.156 1.00 95.12 104 VAL A N 1
ATOM 844 C CA . VAL A 1 104 ? -9.186 -2.404 -9.061 1.00 95.12 104 VAL A CA 1
ATOM 845 C C . VAL A 1 104 ? -8.973 -1.061 -9.756 1.00 95.12 104 VAL A C 1
ATOM 847 O O . VAL A 1 104 ? -9.067 -0.985 -10.978 1.00 95.12 104 VAL A O 1
ATOM 850 N N . VAL A 1 105 ? -8.637 -0.010 -9.004 1.00 93.69 105 VAL A N 1
ATOM 851 C CA . VAL A 1 105 ? -8.382 1.318 -9.582 1.00 93.69 105 VAL A CA 1
ATOM 852 C C . VAL A 1 105 ? -7.185 1.291 -10.532 1.00 93.69 105 VAL A C 1
ATOM 854 O O . VAL A 1 105 ? -7.268 1.852 -11.617 1.00 93.69 105 VAL A O 1
ATOM 857 N N . THR A 1 106 ? -6.098 0.604 -10.183 1.00 90.12 106 THR A N 1
ATOM 858 C CA . THR A 1 106 ? -4.918 0.484 -11.048 1.00 90.12 106 THR A CA 1
ATOM 859 C C . THR A 1 106 ? -5.222 -0.291 -12.332 1.00 90.12 106 THR A C 1
ATOM 861 O O . THR A 1 106 ? -4.778 0.123 -13.396 1.00 90.12 106 THR A O 1
ATOM 864 N N . ILE A 1 107 ? -6.015 -1.365 -12.268 1.00 92.19 107 ILE A N 1
ATOM 865 C CA . ILE A 1 107 ? -6.465 -2.110 -13.454 1.00 92.19 107 ILE A CA 1
ATOM 866 C C . ILE A 1 107 ? -7.346 -1.223 -14.345 1.00 92.19 107 ILE A C 1
ATOM 868 O O . ILE A 1 107 ? -7.170 -1.213 -15.558 1.00 92.19 107 ILE A O 1
ATOM 872 N N . LEU A 1 108 ? -8.256 -0.436 -13.765 1.00 91.94 108 LEU A N 1
ATOM 873 C CA . LEU A 1 108 ? -9.095 0.498 -14.527 1.00 91.94 108 LEU A CA 1
ATOM 874 C C . LEU A 1 108 ? -8.281 1.628 -15.171 1.00 91.94 108 LEU A C 1
ATOM 876 O O . LEU A 1 108 ? -8.585 2.048 -16.284 1.00 91.94 108 LEU A O 1
ATOM 880 N N . LEU A 1 109 ? -7.241 2.108 -14.487 1.00 88.56 109 LEU A N 1
ATOM 881 C CA . LEU A 1 109 ? -6.328 3.133 -14.998 1.00 88.56 109 LEU A CA 1
ATOM 882 C C . LEU A 1 109 ? -5.245 2.572 -15.928 1.00 88.56 109 LEU A C 1
ATOM 884 O O . LEU A 1 109 ? -4.508 3.351 -16.527 1.00 88.56 109 LEU A O 1
ATOM 888 N N . PHE A 1 110 ? -5.165 1.252 -16.103 1.00 88.25 110 PHE A N 1
ATOM 889 C CA . PHE A 1 110 ? -4.141 0.595 -16.912 1.00 88.25 110 PHE A CA 1
ATOM 890 C C . PHE A 1 110 ? -3.985 1.168 -18.333 1.00 88.25 110 PHE A C 1
ATOM 892 O O . PHE A 1 110 ? -2.840 1.375 -18.740 1.00 88.25 110 PHE A O 1
ATOM 899 N N . PRO A 1 111 ? -5.060 1.499 -19.086 1.00 88.50 111 PRO A N 1
ATOM 900 C CA . PRO A 1 111 ? -4.914 2.101 -20.413 1.00 88.50 111 PRO A CA 1
ATOM 901 C C . PRO A 1 111 ? -4.148 3.428 -20.385 1.00 88.50 111 PRO A C 1
ATOM 903 O O . PRO A 1 111 ? -3.337 3.694 -21.267 1.00 88.50 111 PRO A O 1
ATOM 906 N N . VAL A 1 112 ? -4.362 4.240 -19.347 1.00 84.88 112 VAL A N 1
ATOM 907 C CA . VAL A 1 112 ? -3.640 5.502 -19.147 1.00 84.88 112 VAL A CA 1
ATOM 908 C C . VAL A 1 112 ? -2.166 5.203 -18.890 1.00 84.88 112 VAL A C 1
ATOM 910 O O . VAL A 1 112 ? -1.299 5.752 -19.565 1.00 84.88 112 VAL A O 1
ATOM 913 N N . THR A 1 113 ? -1.874 4.276 -17.976 1.00 80.88 113 THR A N 1
ATOM 914 C CA . THR A 1 113 ? -0.504 3.851 -17.653 1.00 80.88 113 THR A CA 1
ATOM 915 C C . THR A 1 113 ? 0.246 3.351 -18.891 1.00 80.88 113 THR A C 1
ATOM 917 O O . THR A 1 113 ? 1.399 3.715 -19.091 1.00 80.88 113 THR A O 1
ATOM 920 N N . TYR A 1 114 ? -0.418 2.576 -19.752 1.00 85.00 114 TYR A N 1
ATOM 921 C CA . TYR A 1 114 ? 0.150 2.042 -20.991 1.00 85.00 114 TYR A CA 1
ATOM 922 C C . TYR A 1 114 ? 0.452 3.125 -22.043 1.00 85.00 114 TYR A C 1
ATOM 924 O O . TYR A 1 114 ? 1.477 3.076 -22.722 1.00 85.00 114 TYR A O 1
ATOM 932 N N . ILE A 1 115 ? -0.409 4.139 -22.179 1.00 84.56 115 ILE A N 1
ATOM 933 C CA . ILE A 1 115 ? -0.164 5.266 -23.095 1.00 84.56 115 ILE A CA 1
ATOM 934 C C . ILE A 1 115 ? 1.044 6.090 -22.621 1.00 84.56 115 ILE A C 1
ATOM 936 O O . ILE A 1 115 ? 1.893 6.491 -23.424 1.00 84.56 115 ILE A O 1
ATOM 940 N N . TYR A 1 116 ? 1.145 6.331 -21.312 1.00 81.31 116 TYR A N 1
ATOM 941 C CA . TYR A 1 116 ? 2.213 7.154 -20.749 1.00 81.31 116 TYR A CA 1
ATOM 942 C C . TYR A 1 116 ? 3.545 6.424 -20.576 1.00 81.31 116 TYR A C 1
ATOM 944 O O . TYR A 1 116 ? 4.579 7.082 -20.668 1.00 81.31 116 TYR A O 1
ATOM 952 N N . SER A 1 117 ? 3.569 5.093 -20.431 1.00 76.31 117 SER A N 1
ATOM 953 C CA . SER A 1 117 ? 4.832 4.342 -20.340 1.00 76.31 117 SER A CA 1
ATOM 954 C C . SER A 1 117 ? 5.713 4.512 -21.583 1.00 76.31 117 SER A C 1
ATOM 956 O O . SER A 1 117 ? 6.934 4.433 -21.492 1.00 76.31 117 SER A O 1
ATOM 958 N N . ASN A 1 118 ? 5.106 4.791 -22.742 1.00 71.88 118 ASN A N 1
ATOM 959 C CA . ASN A 1 118 ? 5.824 5.019 -23.998 1.00 71.88 118 ASN A CA 1
ATOM 960 C C . ASN A 1 118 ? 6.255 6.480 -24.210 1.00 71.88 118 ASN A C 1
ATOM 962 O O . ASN A 1 118 ? 7.216 6.725 -24.935 1.00 71.88 118 ASN A O 1
ATOM 966 N N . SER A 1 119 ? 5.553 7.449 -23.612 1.00 77.75 119 SER A N 1
ATOM 967 C CA . SER A 1 119 ? 5.788 8.885 -23.844 1.00 77.75 119 SER A CA 1
ATOM 968 C C . SER A 1 119 ? 6.555 9.580 -22.716 1.00 77.75 119 SER A C 1
ATOM 970 O O . SER A 1 119 ? 7.296 10.521 -22.982 1.00 77.75 119 SER A O 1
ATOM 972 N N . SER A 1 120 ? 6.406 9.129 -21.467 1.00 81.06 120 SER A N 1
ATOM 973 C CA . SER A 1 120 ? 7.057 9.714 -20.290 1.00 81.06 120 SER A CA 1
ATOM 974 C C . SER A 1 120 ? 7.187 8.678 -19.169 1.00 81.06 120 SER A C 1
ATOM 976 O O . SER A 1 120 ? 6.285 8.519 -18.335 1.00 81.06 120 SER A O 1
ATOM 978 N N . LYS A 1 121 ? 8.326 7.973 -19.144 1.00 79.88 121 LYS A N 1
ATOM 979 C CA . LYS A 1 121 ? 8.614 6.921 -18.156 1.00 79.88 121 LYS A CA 1
ATOM 980 C C . LYS A 1 121 ? 8.477 7.435 -16.722 1.00 79.88 121 LYS A C 1
ATOM 982 O O . LYS A 1 121 ? 8.965 8.512 -16.389 1.00 79.88 121 LYS A O 1
ATOM 987 N N . GLY A 1 122 ? 7.825 6.652 -15.870 1.00 78.25 122 GLY A N 1
ATOM 988 C CA . GLY A 1 122 ? 7.583 6.952 -14.459 1.00 78.25 122 GLY A CA 1
ATOM 989 C C . GLY A 1 122 ? 6.291 7.728 -14.193 1.00 78.25 122 GLY A C 1
ATOM 990 O O . GLY A 1 122 ? 5.829 7.771 -13.050 1.00 78.25 122 GLY A O 1
ATOM 991 N N . THR A 1 123 ? 5.655 8.302 -15.220 1.00 83.44 123 THR A N 1
ATOM 992 C CA . THR A 1 123 ? 4.387 9.037 -15.061 1.00 83.44 123 THR A CA 1
ATOM 993 C C . THR A 1 123 ? 3.277 8.117 -14.559 1.00 83.44 123 THR A C 1
ATOM 995 O O . THR A 1 123 ? 2.531 8.485 -13.649 1.00 83.44 123 THR A O 1
ATOM 998 N N . GLY A 1 124 ? 3.191 6.899 -15.104 1.00 81.31 124 GLY A N 1
ATOM 999 C CA . GLY A 1 124 ? 2.210 5.900 -14.683 1.00 81.31 124 GLY A CA 1
ATOM 1000 C C . GLY A 1 124 ? 2.374 5.518 -13.212 1.00 81.31 124 GLY A C 1
ATOM 1001 O O . GLY A 1 124 ? 1.405 5.500 -12.450 1.00 81.31 124 GLY A O 1
ATOM 1002 N N . THR A 1 125 ? 3.620 5.310 -12.793 1.00 81.25 125 THR A N 1
ATOM 1003 C CA . THR A 1 125 ? 4.000 5.027 -11.406 1.00 81.25 125 THR A CA 1
ATOM 1004 C C . THR A 1 125 ? 3.595 6.160 -10.458 1.00 81.25 125 THR A C 1
ATOM 1006 O O . THR A 1 125 ? 3.004 5.898 -9.408 1.00 81.25 125 THR A O 1
ATOM 1009 N N . ILE A 1 126 ? 3.834 7.423 -10.831 1.00 86.56 126 ILE A N 1
ATOM 1010 C CA . ILE A 1 126 ? 3.438 8.591 -10.026 1.00 86.56 126 ILE A CA 1
ATOM 1011 C C . ILE A 1 126 ? 1.912 8.681 -9.904 1.00 86.56 126 ILE A C 1
ATOM 1013 O O . ILE A 1 126 ? 1.396 8.854 -8.798 1.00 86.56 126 ILE A O 1
ATOM 1017 N N . ILE A 1 127 ? 1.178 8.519 -11.010 1.00 86.62 127 ILE A N 1
ATOM 1018 C CA . ILE A 1 127 ? -0.294 8.522 -11.006 1.00 86.62 127 ILE A CA 1
ATOM 1019 C C . ILE A 1 127 ? -0.824 7.414 -10.089 1.00 86.62 127 ILE A C 1
ATOM 1021 O O . ILE A 1 127 ? -1.694 7.665 -9.251 1.00 86.62 127 ILE A O 1
ATOM 1025 N N . GLY A 1 128 ? -0.269 6.204 -10.201 1.00 86.44 128 GLY A N 1
ATOM 1026 C CA . GLY A 1 128 ? -0.629 5.070 -9.355 1.00 86.44 128 GLY A CA 1
ATOM 1027 C C . GLY A 1 128 ? -0.371 5.335 -7.870 1.00 86.44 128 GLY A C 1
ATOM 1028 O O . GLY A 1 128 ? -1.233 5.048 -7.037 1.00 86.44 128 GLY A O 1
ATOM 1029 N N . LEU A 1 129 ? 0.774 5.936 -7.531 1.00 89.12 129 LEU A N 1
ATOM 1030 C CA . LEU A 1 129 ? 1.127 6.293 -6.157 1.00 89.12 129 LEU A CA 1
ATOM 1031 C C . LEU A 1 129 ? 0.179 7.352 -5.575 1.00 89.12 129 LEU A C 1
ATOM 1033 O O . LEU A 1 129 ? -0.280 7.209 -4.440 1.00 89.12 129 LEU A O 1
ATOM 1037 N N . LEU A 1 130 ? -0.152 8.390 -6.348 1.00 91.81 130 LEU A N 1
ATOM 1038 C CA . LEU A 1 130 ? -1.097 9.428 -5.931 1.00 91.81 130 LEU A CA 1
ATOM 1039 C C . LEU A 1 130 ? -2.501 8.855 -5.726 1.00 91.81 130 LEU A C 1
ATOM 1041 O O . LEU A 1 130 ? -3.124 9.112 -4.695 1.00 91.81 130 LEU A O 1
ATOM 1045 N N . ALA A 1 131 ? -2.977 8.025 -6.659 1.00 92.00 131 ALA A N 1
ATOM 1046 C CA . ALA A 1 131 ? -4.253 7.330 -6.522 1.00 92.00 131 ALA A CA 1
ATOM 1047 C C . ALA A 1 131 ? -4.271 6.458 -5.257 1.00 92.00 131 ALA A C 1
ATOM 1049 O O . ALA A 1 131 ? -5.221 6.519 -4.476 1.00 92.00 131 ALA A O 1
ATOM 1050 N N . ALA A 1 132 ? -3.195 5.710 -4.998 1.00 93.06 132 ALA A N 1
ATOM 1051 C CA . ALA A 1 132 ? -3.050 4.899 -3.795 1.00 93.06 132 ALA A CA 1
ATOM 1052 C C . ALA A 1 132 ? -3.121 5.738 -2.512 1.00 93.06 132 ALA A C 1
ATOM 1054 O O . ALA A 1 132 ? -3.870 5.391 -1.600 1.00 93.06 132 ALA A O 1
ATOM 1055 N N . ALA A 1 133 ? -2.393 6.856 -2.452 1.00 95.19 133 ALA A N 1
ATOM 1056 C CA . ALA A 1 133 ? -2.388 7.751 -1.299 1.00 95.19 133 ALA A CA 1
ATOM 1057 C C . ALA A 1 133 ? -3.777 8.362 -1.041 1.00 95.19 133 ALA A C 1
ATOM 1059 O O . ALA A 1 133 ? -4.247 8.389 0.099 1.00 95.19 133 ALA A O 1
ATOM 1060 N N . ILE A 1 134 ? -4.468 8.804 -2.098 1.00 95.81 134 ILE A N 1
ATOM 1061 C CA . ILE A 1 134 ? -5.823 9.367 -2.008 1.00 95.81 134 ILE A CA 1
ATOM 1062 C C . ILE A 1 134 ? -6.810 8.315 -1.499 1.00 95.81 134 ILE A C 1
ATOM 1064 O O . ILE A 1 134 ? -7.547 8.583 -0.549 1.00 95.81 134 ILE A O 1
ATOM 1068 N N . LEU A 1 135 ? -6.801 7.109 -2.076 1.00 96.00 135 LEU A N 1
ATOM 1069 C CA . LEU A 1 135 ? -7.653 6.001 -1.633 1.00 96.00 135 LEU A CA 1
ATOM 1070 C C . LEU A 1 135 ? -7.364 5.614 -0.183 1.00 96.00 135 LEU A C 1
ATOM 1072 O O . LEU A 1 135 ? -8.296 5.353 0.583 1.00 96.00 135 LEU A O 1
ATOM 1076 N N . PHE A 1 136 ? -6.089 5.620 0.209 1.00 96.56 136 PHE A N 1
ATOM 1077 C CA . PHE A 1 136 ? -5.668 5.330 1.571 1.00 96.56 136 PHE A CA 1
ATOM 1078 C C . PHE A 1 136 ? -6.264 6.333 2.561 1.00 96.56 136 PHE A C 1
ATOM 1080 O O . PHE A 1 136 ? -6.962 5.951 3.504 1.00 96.56 136 PHE A O 1
ATOM 1087 N N . MET A 1 137 ? -6.065 7.628 2.304 1.00 97.00 137 MET A N 1
ATOM 1088 C CA . MET A 1 137 ? -6.625 8.702 3.124 1.00 97.00 137 MET A CA 1
ATOM 1089 C C . MET A 1 137 ? -8.151 8.649 3.169 1.00 97.00 137 MET A C 1
ATOM 1091 O O . MET A 1 137 ? -8.737 8.692 4.252 1.00 97.00 137 MET A O 1
ATOM 1095 N N . TRP A 1 138 ? -8.797 8.509 2.012 1.00 96.94 138 TRP A N 1
ATOM 1096 C CA . TRP A 1 138 ? -10.251 8.451 1.902 1.00 96.94 138 TRP A CA 1
ATOM 1097 C C . TRP A 1 138 ? -10.841 7.294 2.713 1.00 96.94 138 TRP A C 1
ATOM 1099 O O . TRP A 1 138 ? -11.776 7.504 3.490 1.00 96.94 138 TRP A O 1
ATOM 1109 N N . THR A 1 139 ? -10.244 6.103 2.619 1.00 96.38 139 THR A N 1
ATOM 1110 C CA . THR A 1 139 ? -10.692 4.913 3.354 1.00 96.38 139 THR A CA 1
ATOM 1111 C C . THR A 1 139 ? -10.631 5.136 4.860 1.00 96.38 139 THR A C 1
ATOM 1113 O O . THR A 1 139 ? -11.597 4.848 5.565 1.00 96.38 139 THR A O 1
ATOM 1116 N N . PHE A 1 140 ? -9.533 5.694 5.377 1.00 96.69 140 PHE A N 1
ATOM 1117 C CA . PHE A 1 140 ? -9.398 5.953 6.811 1.00 96.69 140 PHE A CA 1
ATOM 1118 C C . PHE A 1 140 ? -10.303 7.088 7.304 1.00 96.69 140 PHE A C 1
ATOM 1120 O O . PHE A 1 140 ? -10.868 6.976 8.393 1.00 96.69 140 PHE A O 1
ATOM 1127 N N . ILE A 1 141 ? -10.516 8.138 6.504 1.00 96.62 141 ILE A N 1
ATOM 1128 C CA . ILE A 1 141 ? -11.498 9.195 6.802 1.00 96.62 141 ILE A CA 1
ATOM 1129 C C . ILE A 1 141 ? -12.911 8.609 6.885 1.00 96.62 141 ILE A C 1
ATOM 1131 O O . ILE A 1 141 ? -13.655 8.920 7.818 1.00 96.62 141 ILE A O 1
ATOM 1135 N N . GLN A 1 142 ? -13.282 7.743 5.940 1.00 95.38 142 GLN A N 1
ATOM 1136 C CA . GLN A 1 142 ? -14.585 7.084 5.934 1.00 95.38 142 GLN A CA 1
ATOM 1137 C C . GLN A 1 142 ? -14.724 6.115 7.112 1.00 95.38 142 GLN A C 1
ATOM 1139 O O . GLN A 1 142 ? -15.772 6.067 7.757 1.00 95.38 142 GLN A O 1
ATOM 1144 N N . LEU A 1 143 ? -13.671 5.354 7.418 1.00 94.50 143 LEU A N 1
ATOM 1145 C CA . LEU A 1 143 ? -13.671 4.349 8.474 1.00 94.50 143 LEU A CA 1
ATOM 1146 C C . LEU A 1 143 ? -13.732 4.974 9.872 1.00 94.50 143 LEU A C 1
ATOM 1148 O O . LEU A 1 143 ? -14.469 4.472 10.722 1.00 94.50 143 LEU A O 1
ATOM 1152 N N . PHE A 1 144 ? -13.043 6.091 10.096 1.00 93.44 144 PHE A N 1
ATOM 1153 C CA . PHE A 1 144 ? -13.028 6.827 11.361 1.00 93.44 144 PHE A CA 1
ATOM 1154 C C . PHE A 1 144 ? -13.857 8.119 11.290 1.00 93.44 144 PHE A C 1
ATOM 1156 O O . PHE A 1 144 ? -13.429 9.173 11.757 1.00 93.44 144 PHE A O 1
ATOM 1163 N N . ASN A 1 145 ? -15.070 8.033 10.734 1.00 90.69 145 ASN A N 1
ATOM 1164 C CA . ASN A 1 145 ? -15.987 9.171 10.566 1.00 90.69 145 ASN A CA 1
ATOM 1165 C C . ASN A 1 145 ? -16.443 9.857 11.874 1.00 90.69 145 ASN A C 1
ATOM 1167 O O . ASN A 1 145 ? -17.047 10.922 11.807 1.00 90.69 145 ASN A O 1
ATOM 1171 N N . HIS A 1 146 ? -16.171 9.265 13.040 1.00 90.12 146 HIS A N 1
ATOM 1172 C CA . HIS A 1 146 ? -16.415 9.866 14.355 1.00 90.12 146 HIS A CA 1
ATOM 1173 C C . HIS A 1 146 ? -15.305 10.849 14.780 1.00 90.12 146 HIS A C 1
ATOM 1175 O O . HIS A 1 146 ? -15.470 11.577 15.754 1.00 90.12 146 HIS A O 1
ATOM 1181 N N . GLN A 1 147 ? -14.165 10.872 14.077 1.00 91.31 147 GLN A N 1
ATOM 1182 C CA . GLN A 1 147 ? -13.065 11.817 14.294 1.00 91.31 147 GLN A CA 1
ATOM 1183 C C . GLN A 1 147 ? -13.101 12.947 13.245 1.00 91.31 147 GLN A C 1
ATOM 1185 O O . GLN A 1 147 ? -13.626 12.753 12.145 1.00 91.31 147 GLN A O 1
ATOM 1190 N N . PRO A 1 148 ? -12.504 14.125 13.522 1.00 95.25 148 PRO A N 1
ATOM 1191 C CA . PRO A 1 148 ? -12.441 15.215 12.550 1.00 95.25 148 PRO A CA 1
ATOM 1192 C C . PRO A 1 148 ? -11.726 14.797 11.256 1.00 95.25 148 PRO A C 1
ATOM 1194 O O . PRO A 1 148 ? -10.554 14.418 11.295 1.00 95.25 148 PRO A O 1
ATOM 1197 N N . LYS A 1 149 ? -12.407 14.930 10.106 1.00 95.25 149 LYS A N 1
ATOM 1198 C CA . LYS A 1 149 ? -11.927 14.455 8.791 1.00 95.25 149 LYS A CA 1
ATOM 1199 C C . LYS A 1 149 ? -10.508 14.919 8.462 1.00 95.25 149 LYS A C 1
ATOM 1201 O O . LYS A 1 149 ? -9.691 14.104 8.053 1.00 95.25 149 LYS A O 1
ATOM 1206 N N . PHE A 1 150 ? -10.200 16.197 8.694 1.00 94.88 150 PHE A N 1
ATOM 1207 C CA . PHE A 1 150 ? -8.872 16.758 8.430 1.00 94.88 150 PHE A CA 1
ATOM 1208 C C . PHE A 1 150 ? -7.777 16.090 9.276 1.00 94.88 150 PHE A C 1
ATOM 1210 O O . PHE A 1 150 ? -6.757 15.655 8.748 1.00 94.88 150 PHE A O 1
ATOM 1217 N N . LYS A 1 151 ? -8.019 15.918 10.585 1.00 95.12 151 LYS A N 1
ATOM 1218 C CA . LYS A 1 151 ? -7.073 15.245 11.491 1.00 95.12 151 LYS A CA 1
ATOM 1219 C C . LYS A 1 151 ? -6.886 13.775 11.109 1.00 95.12 151 LYS A C 1
ATOM 1221 O O . LYS A 1 151 ? -5.764 13.280 11.126 1.00 95.12 151 LYS A O 1
ATOM 1226 N N . THR A 1 152 ? -7.968 13.082 10.757 1.00 96.75 152 THR A N 1
ATOM 1227 C CA . THR A 1 152 ? -7.920 11.685 10.303 1.00 96.75 152 THR A CA 1
ATOM 1228 C C . THR A 1 152 ? -7.170 11.547 8.980 1.00 96.75 152 THR A C 1
ATOM 1230 O O . THR A 1 152 ? -6.357 10.638 8.845 1.00 96.75 152 THR A O 1
ATOM 1233 N N . GLY A 1 153 ? -7.385 12.466 8.037 1.00 97.19 153 GLY A N 1
ATOM 1234 C CA . GLY A 1 153 ? -6.658 12.518 6.770 1.00 97.19 153 GLY A CA 1
ATOM 1235 C C . GLY A 1 153 ? -5.158 12.710 6.972 1.00 97.19 153 GLY A C 1
ATOM 1236 O O . GLY A 1 153 ? -4.374 11.944 6.425 1.00 97.19 153 GLY A O 1
ATOM 1237 N N . LEU A 1 154 ? -4.755 13.647 7.837 1.00 96.81 154 LEU A N 1
ATOM 1238 C CA . LEU A 1 154 ? -3.340 13.876 8.146 1.00 96.81 154 LEU A CA 1
ATOM 1239 C C . LEU A 1 154 ? -2.690 12.658 8.820 1.00 96.81 1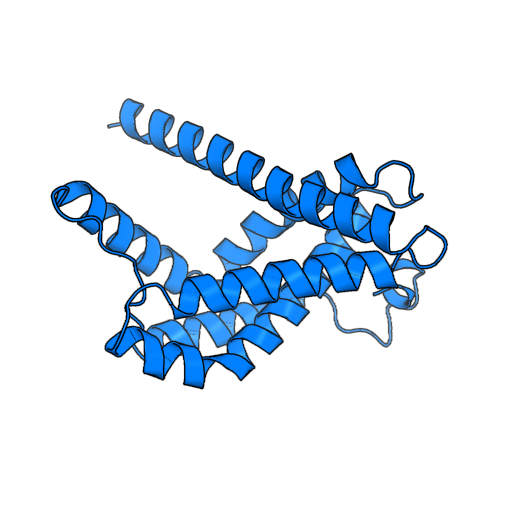54 LEU A C 1
ATOM 1241 O O . LEU A 1 154 ? -1.584 12.267 8.458 1.00 96.81 154 LEU A O 1
ATOM 1245 N N . LYS A 1 155 ? -3.398 12.004 9.753 1.00 97.00 155 LYS A N 1
ATOM 1246 C CA . LYS A 1 155 ? -2.953 10.725 10.329 1.00 97.00 155 LYS A CA 1
ATOM 1247 C C . LYS A 1 155 ? -2.808 9.644 9.257 1.00 97.00 155 LYS A C 1
ATOM 1249 O O . LYS A 1 155 ? -1.842 8.896 9.286 1.00 97.00 155 LYS A O 1
ATOM 1254 N N . ALA A 1 156 ? -3.744 9.551 8.314 1.00 97.56 156 ALA A N 1
ATOM 1255 C CA . ALA A 1 156 ? -3.681 8.563 7.242 1.00 97.56 156 ALA A CA 1
ATOM 1256 C C . ALA A 1 156 ? -2.506 8.829 6.291 1.00 97.56 156 ALA A C 1
ATOM 1258 O O . ALA A 1 156 ? -1.786 7.894 5.954 1.00 97.56 156 ALA A O 1
ATOM 1259 N N . ALA A 1 157 ? -2.257 10.091 5.934 1.00 97.00 157 ALA A N 1
ATOM 1260 C CA . ALA A 1 157 ? -1.075 10.484 5.172 1.00 97.00 157 ALA A CA 1
ATOM 1261 C C . ALA A 1 157 ? 0.215 10.108 5.916 1.00 97.00 157 ALA A C 1
ATOM 1263 O O . ALA A 1 157 ? 1.115 9.508 5.332 1.00 97.00 157 ALA A O 1
ATOM 1264 N N . TRP A 1 158 ? 0.279 10.380 7.224 1.00 97.19 158 TRP A N 1
ATOM 1265 C CA . TRP A 1 158 ? 1.430 10.005 8.040 1.00 97.19 158 TRP A CA 1
ATOM 1266 C C . TRP A 1 158 ? 1.620 8.490 8.132 1.00 97.19 158 TRP A C 1
ATOM 1268 O O . TRP A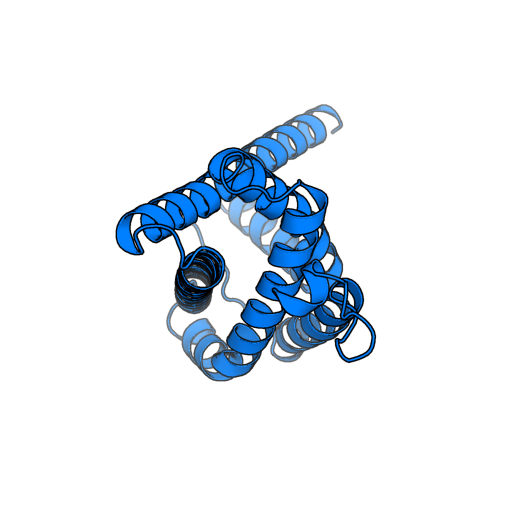 1 158 ? 2.736 8.009 7.980 1.00 97.19 158 TRP A O 1
ATOM 1278 N N . ALA A 1 159 ? 0.543 7.724 8.315 1.00 97.56 159 ALA A N 1
ATOM 1279 C CA . ALA A 1 159 ? 0.588 6.264 8.311 1.00 97.56 159 ALA A CA 1
ATOM 1280 C C . ALA A 1 159 ? 1.112 5.710 6.982 1.00 97.56 159 ALA A C 1
ATOM 1282 O O . ALA A 1 159 ? 1.928 4.795 6.989 1.00 97.56 159 ALA A O 1
ATOM 1283 N N . PHE A 1 160 ? 0.681 6.289 5.860 1.00 96.44 160 PHE A N 1
ATOM 1284 C CA . PHE A 1 160 ? 1.142 5.913 4.528 1.00 96.44 160 PHE A CA 1
ATOM 1285 C C . PHE A 1 160 ? 2.649 6.157 4.375 1.00 96.44 160 PHE A C 1
ATOM 1287 O O . PHE A 1 160 ? 3.389 5.221 4.084 1.00 96.44 160 PHE A O 1
ATOM 1294 N N . VAL A 1 161 ? 3.121 7.378 4.657 1.00 96.44 161 VAL A N 1
ATOM 1295 C CA . VAL A 1 161 ? 4.552 7.735 4.595 1.00 96.44 161 VAL A CA 1
ATOM 1296 C C . VAL A 1 161 ? 5.383 6.866 5.538 1.00 96.44 161 VAL A C 1
ATOM 1298 O O . VAL A 1 161 ? 6.420 6.335 5.147 1.00 96.44 161 VAL A O 1
ATOM 1301 N N . PHE A 1 162 ? 4.914 6.674 6.768 1.00 96.44 162 PHE A N 1
ATOM 1302 C CA . PHE A 1 162 ? 5.598 5.858 7.761 1.00 96.44 162 PHE A CA 1
ATOM 1303 C C . PHE A 1 162 ? 5.747 4.401 7.302 1.00 96.44 162 PHE A C 1
ATOM 1305 O O . PHE A 1 162 ? 6.825 3.829 7.440 1.00 96.44 162 PHE A O 1
ATOM 1312 N N . SER A 1 163 ? 4.722 3.817 6.674 1.00 96.25 163 SER A N 1
ATOM 1313 C CA . SER A 1 163 ? 4.819 2.479 6.081 1.00 96.25 163 SER A CA 1
ATOM 1314 C C . SER A 1 163 ? 5.875 2.391 4.979 1.00 96.25 163 SER A C 1
ATOM 1316 O O . SER A 1 163 ? 6.631 1.420 4.963 1.00 96.25 163 SER A O 1
ATOM 1318 N N . PHE A 1 164 ? 6.001 3.405 4.116 1.00 92.88 164 PHE A N 1
ATOM 1319 C CA . PHE A 1 164 ? 7.088 3.450 3.127 1.00 92.88 164 PHE A CA 1
ATOM 1320 C C . PHE A 1 164 ? 8.465 3.525 3.778 1.00 92.88 164 PHE A C 1
ATOM 1322 O O . PHE A 1 164 ? 9.366 2.811 3.353 1.00 92.88 164 PHE A O 1
ATOM 1329 N N . ILE A 1 165 ? 8.630 4.327 4.834 1.00 95.19 165 ILE A N 1
ATOM 1330 C CA . ILE A 1 165 ? 9.898 4.394 5.575 1.00 95.19 165 ILE A CA 1
ATOM 1331 C C . ILE A 1 165 ? 10.269 3.008 6.117 1.00 95.19 165 ILE A C 1
ATOM 1333 O O . ILE A 1 165 ? 11.410 2.577 5.957 1.00 95.19 165 ILE A O 1
ATOM 1337 N N . MET A 1 166 ? 9.311 2.278 6.698 1.00 94.69 166 MET A N 1
ATOM 1338 C CA . MET A 1 166 ? 9.555 0.916 7.188 1.00 94.69 166 MET A CA 1
ATOM 1339 C C . MET A 1 166 ? 10.001 -0.032 6.068 1.00 94.69 166 MET A C 1
ATOM 1341 O O . MET A 1 166 ? 10.976 -0.761 6.239 1.00 94.69 166 MET A O 1
ATOM 1345 N N . ILE A 1 167 ? 9.322 -0.000 4.917 1.00 92.19 167 ILE A N 1
ATOM 1346 C CA . ILE A 1 167 ? 9.663 -0.830 3.751 1.00 92.19 167 ILE A CA 1
ATOM 1347 C C . ILE A 1 167 ? 11.068 -0.493 3.232 1.00 92.19 167 ILE A C 1
ATOM 1349 O O . ILE A 1 167 ? 11.851 -1.402 2.946 1.00 92.19 167 ILE A O 1
ATOM 1353 N N . SER A 1 168 ? 11.411 0.794 3.153 1.00 89.56 168 SER A N 1
ATOM 1354 C CA . SER A 1 168 ? 12.725 1.254 2.697 1.00 89.56 168 SER A CA 1
ATOM 1355 C C . SER A 1 168 ? 13.842 0.782 3.624 1.00 89.56 168 SER A C 1
ATOM 1357 O O . SER A 1 168 ? 14.839 0.247 3.148 1.00 89.56 168 SER A O 1
ATOM 1359 N N . VAL A 1 169 ? 13.665 0.895 4.945 1.00 93.44 169 VAL A N 1
ATOM 1360 C CA . VAL A 1 169 ? 14.653 0.418 5.930 1.00 93.44 169 VAL A CA 1
ATOM 1361 C C . VAL A 1 169 ? 14.871 -1.092 5.809 1.00 93.44 169 VAL A C 1
ATOM 1363 O O . VAL A 1 169 ? 16.011 -1.549 5.773 1.00 93.44 169 VAL A O 1
ATOM 1366 N N . VAL A 1 170 ? 13.795 -1.874 5.689 1.00 91.06 170 VAL A N 1
ATOM 1367 C CA . VAL A 1 170 ? 13.884 -3.337 5.533 1.00 91.06 170 VAL A CA 1
ATOM 1368 C C . VAL A 1 170 ? 14.597 -3.711 4.236 1.00 91.06 170 VAL A C 1
ATOM 1370 O O . VAL A 1 170 ? 15.468 -4.579 4.242 1.00 91.06 170 VAL A O 1
ATOM 1373 N N . SER A 1 171 ? 14.281 -3.019 3.141 1.00 86.06 171 SER A N 1
ATOM 1374 C CA . SER A 1 171 ? 14.934 -3.225 1.844 1.00 86.06 171 SER A CA 1
ATOM 1375 C C . SER A 1 171 ? 16.430 -2.900 1.901 1.00 86.06 171 SER A C 1
ATOM 1377 O O . SER A 1 171 ? 17.238 -3.660 1.370 1.00 86.06 171 SER A O 1
ATOM 1379 N N . MET A 1 172 ? 16.819 -1.822 2.593 1.00 87.31 172 MET A N 1
ATOM 1380 C CA . MET A 1 172 ? 18.228 -1.456 2.789 1.00 87.31 172 MET A CA 1
ATOM 1381 C C . MET A 1 172 ? 18.993 -2.513 3.591 1.00 87.31 172 MET A C 1
ATOM 1383 O O . MET A 1 172 ? 20.090 -2.901 3.194 1.00 87.31 172 MET A O 1
ATOM 1387 N N . ILE A 1 173 ? 18.412 -3.013 4.686 1.00 91.31 173 ILE A N 1
ATOM 1388 C CA . ILE A 1 173 ? 19.022 -4.075 5.500 1.00 91.31 173 ILE A CA 1
ATOM 1389 C C . ILE A 1 173 ? 19.173 -5.359 4.675 1.00 91.31 173 ILE A C 1
ATOM 1391 O O . ILE A 1 173 ? 20.241 -5.968 4.678 1.00 91.31 173 ILE A O 1
ATOM 1395 N N . GLY A 1 174 ? 18.134 -5.747 3.929 1.00 87.56 174 GLY A N 1
ATOM 1396 C CA . GLY A 1 174 ? 18.179 -6.917 3.051 1.00 87.56 174 GLY A CA 1
ATOM 1397 C C . GLY A 1 174 ? 19.261 -6.804 1.974 1.00 87.56 174 GLY A C 1
ATOM 1398 O O . GLY A 1 174 ? 20.020 -7.749 1.765 1.00 87.56 174 GLY A O 1
ATOM 1399 N N . GLY A 1 175 ? 19.384 -5.632 1.344 1.00 83.94 175 GLY A N 1
ATOM 1400 C CA . GLY A 1 175 ? 20.435 -5.350 0.366 1.00 83.94 175 GLY A CA 1
ATOM 1401 C C . GLY A 1 175 ? 21.842 -5.418 0.965 1.00 83.94 175 GLY A C 1
ATOM 1402 O O . GLY A 1 175 ? 22.732 -6.021 0.368 1.00 83.94 175 GLY A O 1
ATOM 1403 N N . PHE A 1 176 ? 22.035 -4.870 2.168 1.00 85.94 176 PHE A N 1
ATOM 1404 C CA . PHE A 1 176 ? 23.314 -4.928 2.878 1.00 85.94 176 PHE A CA 1
ATOM 1405 C C . PHE A 1 176 ? 23.720 -6.368 3.228 1.00 85.94 176 PHE A C 1
ATOM 1407 O O . PHE A 1 176 ? 24.852 -6.768 2.968 1.00 85.94 176 PHE A O 1
ATOM 1414 N N . ILE A 1 177 ? 22.791 -7.182 3.742 1.00 90.81 177 ILE A N 1
ATOM 1415 C CA . ILE A 1 177 ? 23.049 -8.602 4.035 1.00 90.81 177 ILE A CA 1
ATOM 1416 C C . ILE A 1 177 ? 23.404 -9.365 2.754 1.00 90.81 177 ILE A C 1
ATOM 1418 O O . ILE A 1 177 ? 24.360 -10.135 2.743 1.00 90.81 177 ILE A O 1
ATOM 1422 N N . ALA A 1 178 ? 22.674 -9.133 1.660 1.00 84.38 178 ALA A N 1
ATOM 1423 C CA . ALA A 1 178 ? 22.950 -9.780 0.379 1.00 84.38 178 ALA A CA 1
ATOM 1424 C C . ALA A 1 178 ? 24.336 -9.422 -0.187 1.00 84.38 178 ALA A C 1
ATOM 1426 O O . ALA A 1 178 ? 24.926 -10.232 -0.898 1.00 84.38 178 ALA A O 1
ATOM 1427 N N . MET A 1 179 ? 24.858 -8.232 0.126 1.00 84.81 179 MET A N 1
ATOM 1428 C CA . MET A 1 179 ? 26.218 -7.826 -0.233 1.00 84.81 179 MET A CA 1
ATOM 1429 C C . MET A 1 179 ? 27.279 -8.552 0.602 1.00 84.81 179 MET A C 1
ATOM 1431 O O . MET A 1 179 ? 28.311 -8.909 0.054 1.00 84.81 179 MET A O 1
ATOM 1435 N N . LEU A 1 180 ? 27.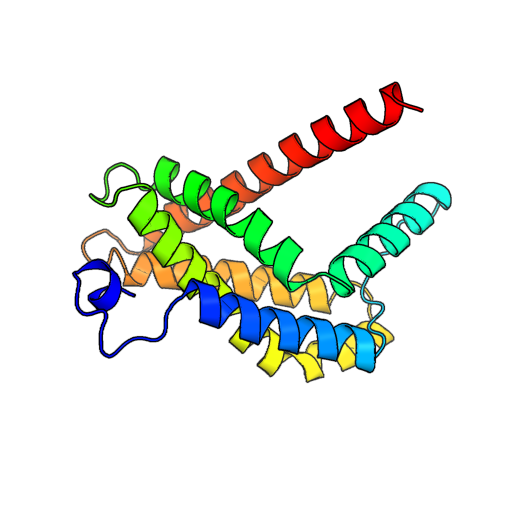028 -8.798 1.892 1.00 88.12 180 LEU A N 1
ATOM 1436 C CA . LEU A 1 180 ? 27.963 -9.512 2.777 1.00 88.12 180 LEU A CA 1
ATOM 1437 C C . LEU A 1 180 ? 28.063 -11.018 2.492 1.00 88.12 180 LEU A C 1
ATOM 1439 O O . LEU A 1 180 ? 29.039 -11.647 2.887 1.00 88.12 180 LEU A O 1
ATOM 1443 N N . LEU A 1 181 ? 27.036 -11.604 1.871 1.00 88.94 181 LEU A N 1
ATOM 1444 C CA . LEU A 1 181 ? 26.983 -13.031 1.530 1.00 88.94 181 LEU A CA 1
ATOM 1445 C C . LEU A 1 181 ? 27.559 -13.356 0.139 1.00 88.94 181 LEU A C 1
ATOM 1447 O O . LEU A 1 181 ? 27.580 -14.529 -0.236 1.00 88.94 181 LEU A O 1
ATOM 1451 N N . LYS A 1 182 ? 27.965 -12.341 -0.632 1.00 73.75 182 LYS A N 1
ATOM 1452 C CA . LYS A 1 182 ? 28.666 -12.487 -1.915 1.00 73.75 182 LYS A CA 1
ATOM 1453 C C . LYS A 1 182 ? 30.172 -12.426 -1.711 1.00 73.75 182 LYS A C 1
ATOM 1455 O O . LYS A 1 182 ? 30.859 -13.158 -2.452 1.00 73.75 182 LYS A O 1
#

Secondary structure (DSSP, 8-state):
-HHHHTT--TTS--HHHHHHHHHHHHHHHHHHTT---PPP-TT-HHHHHHHHHHHHHHHHTHHHHHHHHHHHHHHHHHHHHGGGS--HHHHHHHHHHHHHHHHHHHHHHHHHHHHHHHHSTTHHHHHHHHHHHHHHHHHHHHHTTTS-HHHHHHHHHHHHHHHHHHHHHHHHHHHHHHHHT-

Sequence (182 aa):
IREFINGKRVQHFKPFSLVLVLAGAYGFLYLYFKIDDVPRIDGKHELDQMMAKSNELMAANYSIAELILIPFFSLGSFIVFKKSGYNYVQHLVINLFLSAQRLVVTILLFPVTYIYSNSSKGTGTIIGLLAAAILFMWTFIQLFNHQPKFKTGLKAAWAFVFSFIMISVVSMIGGFIAMLLK

Radius of gyration: 17.57 Å; chains: 1; bounding box: 50×31×44 Å

pLDDT: mean 88.07, std 9.03, range [61.81, 97.94]

Foldseek 3Di:
DVCVLVPVVPVDDDLLVLLLVLQVVVLCLCVVLVQPLDDDDPPCPVVRVVSVVVVVVCSVPVSVVLLVLLLLLLVLLCVLCVVVPDDSVSSSSLSSNLSSVLSVVLVVCVVVSSVCSVVPRNPSVVVSVVSSLVSQLVSQCVVSVVDDSVVSSVSSNRSVVSSVVVVVVVVVVVVVVVVVVD